Protein AF-A0A8X6H3Q9-F1 (afdb_monomer)

Radius of gyration: 15.52 Å; Cα contacts (8 Å, |Δi|>4): 31; chains: 1; bounding box: 33×36×47 Å

Sequence (87 aa):
MNLAKDELIDLKTKSLLKMDFDSKTLGEFWSSLREAYPLLVKRATLVTIKTKHRNRLNVEHDMRVALSKTILQFNLLIKEKQQQPSH

Solvent-accessible surface area (backbone atoms only — not comparable to full-atom values): 5302 Å² total; per-residue (Å²): 134,60,68,67,58,53,54,51,51,57,55,72,68,39,71,70,53,57,60,44,55,77,74,40,56,75,68,57,42,44,56,72,36,37,85,84,36,49,68,55,36,52,50,55,50,53,51,50,47,53,51,37,46,74,69,72,43,94,40,68,68,61,49,52,57,73,70,43,87,61,78,81,57,53,71,57,55,52,55,64,67,66,67,67,78,86,127

Foldseek 3Di:
DPVLVVVVVVCVPDPVLVVVPVPDDPVVSLLVCCVVCVPNSLVVLVVVLVVCVVVVHDCPVSVCVSPDPDSPCVVVVVVVVVPDDDD

pLDDT: mean 73.92, std 11.8, range [48.25, 94.62]

Structure (mmCIF, N/CA/C/O backbone):
data_AF-A0A8X6H3Q9-F1
#
_entry.id   AF-A0A8X6H3Q9-F1
#
loop_
_atom_site.group_PDB
_atom_site.id
_atom_site.type_symbol
_atom_site.label_atom_id
_atom_site.label_alt_id
_atom_site.label_comp_id
_atom_site.label_asym_id
_atom_site.label_entity_id
_atom_site.label_seq_id
_atom_site.pdbx_PDB_ins_code
_atom_site.Cartn_x
_atom_site.Cartn_y
_atom_site.Car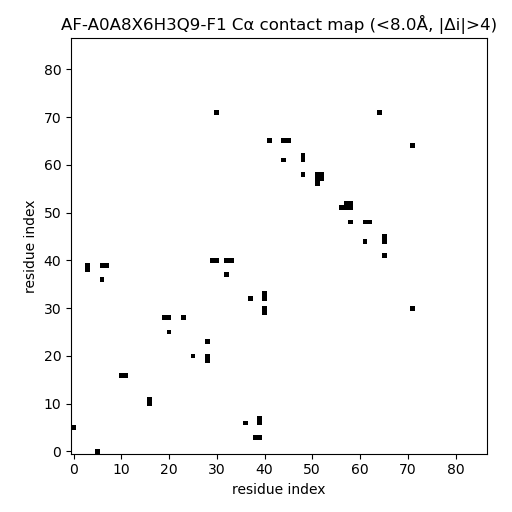tn_z
_atom_site.occupancy
_atom_site.B_iso_or_equiv
_atom_site.auth_seq_id
_atom_site.auth_comp_id
_atom_site.auth_asym_id
_atom_site.auth_atom_id
_atom_site.pdbx_PDB_model_num
ATOM 1 N N . MET A 1 1 ? -0.727 -13.037 20.428 1.00 50.56 1 MET A N 1
ATOM 2 C CA . MET A 1 1 ? -1.609 -12.594 19.325 1.00 50.56 1 MET A CA 1
ATOM 3 C C . MET A 1 1 ? -0.745 -11.937 18.260 1.00 50.56 1 MET A C 1
ATOM 5 O O . MET A 1 1 ? 0.153 -11.184 18.618 1.00 50.56 1 MET A O 1
ATOM 9 N N . ASN A 1 2 ? -0.887 -12.311 16.989 1.00 73.50 2 ASN A N 1
ATOM 10 C CA . ASN A 1 2 ? -0.0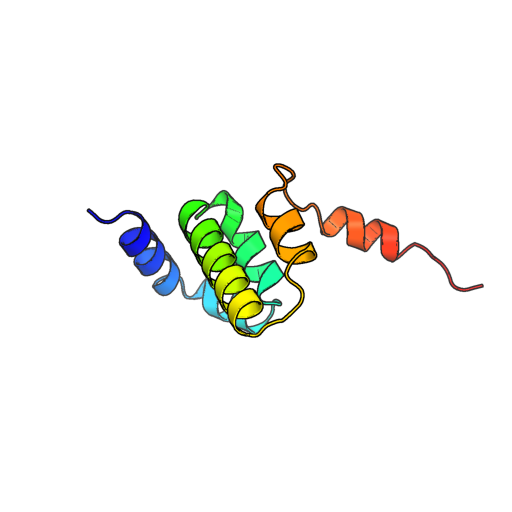07 -11.831 15.921 1.00 73.50 2 ASN A CA 1
ATOM 11 C C . ASN A 1 2 ? -0.771 -10.730 15.172 1.00 73.50 2 ASN A C 1
ATOM 13 O O . ASN A 1 2 ? -1.488 -11.033 14.229 1.00 73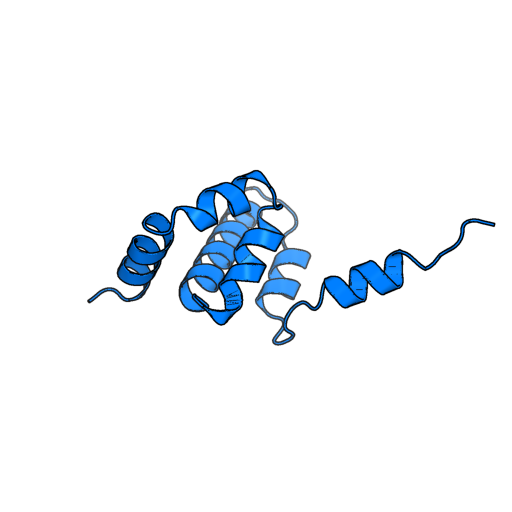.50 2 ASN A O 1
ATOM 17 N N . LEU A 1 3 ? -0.605 -9.473 15.595 1.00 74.62 3 LEU A N 1
ATOM 18 C CA . LEU A 1 3 ? -1.407 -8.321 15.151 1.00 74.62 3 LEU A CA 1
ATOM 19 C C . LEU A 1 3 ? -1.610 -8.246 13.625 1.00 74.62 3 LEU A C 1
ATOM 21 O O . LEU A 1 3 ? -2.712 -8.026 13.149 1.00 74.62 3 LEU A O 1
ATOM 25 N N . ALA A 1 4 ? -0.573 -8.534 12.838 1.00 68.12 4 ALA A N 1
ATOM 26 C CA . ALA A 1 4 ? -0.668 -8.524 11.376 1.00 68.12 4 ALA A CA 1
ATOM 27 C C . ALA A 1 4 ? -1.441 -9.712 10.771 1.00 68.12 4 ALA A C 1
ATOM 29 O O . ALA A 1 4 ? -1.939 -9.618 9.652 1.00 68.12 4 ALA A O 1
ATOM 30 N N . LYS A 1 5 ? -1.499 -10.857 11.465 1.00 72.19 5 LYS A N 1
ATOM 31 C CA . LYS A 1 5 ? -2.369 -11.973 11.067 1.00 72.19 5 LYS A CA 1
ATOM 32 C C . LYS A 1 5 ? -3.827 -11.612 11.343 1.00 72.19 5 LYS A C 1
ATOM 34 O O . LYS A 1 5 ? -4.669 -11.911 10.508 1.00 72.19 5 LYS A O 1
ATOM 39 N N . ASP A 1 6 ? -4.089 -10.929 12.453 1.00 76.56 6 ASP A N 1
ATOM 40 C CA . ASP A 1 6 ? -5.431 -10.482 12.833 1.00 76.56 6 ASP A CA 1
ATOM 41 C C . ASP A 1 6 ? -5.947 -9.397 11.862 1.00 76.56 6 ASP A C 1
ATOM 43 O O . ASP A 1 6 ? -7.065 -9.507 11.364 1.00 76.56 6 ASP A O 1
ATOM 47 N N . GLU A 1 7 ? -5.098 -8.436 11.469 1.00 77.75 7 GLU A N 1
ATOM 48 C CA . GLU A 1 7 ? -5.399 -7.453 10.407 1.00 77.75 7 GLU A CA 1
ATOM 49 C C . GLU A 1 7 ? -5.721 -8.122 9.059 1.00 77.75 7 GLU A C 1
ATOM 51 O O . GLU A 1 7 ? -6.643 -7.711 8.359 1.00 77.75 7 GLU A O 1
ATOM 56 N N . LEU A 1 8 ? -4.977 -9.171 8.685 1.00 74.25 8 LEU A N 1
ATOM 57 C CA . LEU A 1 8 ? -5.206 -9.902 7.435 1.00 74.25 8 LEU A CA 1
ATOM 58 C C . LEU A 1 8 ? -6.527 -10.686 7.456 1.00 74.25 8 LEU A C 1
ATOM 60 O O . LEU A 1 8 ? -7.202 -10.790 6.430 1.00 74.25 8 LEU A O 1
ATOM 64 N N . ILE A 1 9 ? -6.884 -11.249 8.612 1.00 79.19 9 ILE A N 1
ATOM 65 C CA . ILE A 1 9 ? -8.153 -11.953 8.810 1.00 79.19 9 ILE A CA 1
ATOM 66 C C . ILE A 1 9 ? -9.317 -10.962 8.690 1.00 79.19 9 ILE A C 1
ATOM 68 O O . ILE A 1 9 ? -10.251 -11.225 7.932 1.00 79.19 9 ILE A O 1
ATOM 72 N N . ASP A 1 10 ? -9.238 -9.804 9.349 1.00 77.81 10 ASP A N 1
ATOM 73 C CA . ASP A 1 10 ? -10.258 -8.752 9.239 1.00 77.81 10 ASP A CA 1
ATOM 74 C C . ASP A 1 10 ? -10.391 -8.240 7.792 1.00 77.81 10 ASP A C 1
ATOM 76 O O . ASP A 1 10 ? -11.500 -8.129 7.265 1.00 77.81 10 ASP A O 1
ATOM 80 N N . LEU A 1 11 ? -9.266 -8.047 7.091 1.00 75.75 11 LEU A N 1
ATOM 81 C CA . LEU A 1 11 ? -9.256 -7.657 5.678 1.00 75.75 11 LEU A CA 1
ATOM 82 C C . LEU A 1 11 ? -9.990 -8.672 4.787 1.00 75.75 11 LEU A C 1
ATOM 84 O O . LEU A 1 11 ? -10.833 -8.297 3.976 1.00 75.75 11 LEU A O 1
ATOM 88 N N . LYS A 1 12 ? -9.690 -9.970 4.934 1.00 71.44 12 LYS A N 1
ATOM 89 C CA . LYS A 1 12 ? -10.283 -11.037 4.108 1.00 71.44 12 LYS A CA 1
ATOM 90 C C . LYS A 1 12 ? -11.791 -11.183 4.335 1.00 71.44 12 LYS A C 1
ATOM 92 O O . LYS A 1 12 ? -12.503 -11.645 3.446 1.00 71.44 12 LYS A O 1
ATOM 97 N N . THR A 1 13 ? -12.269 -10.799 5.513 1.00 77.25 13 THR A N 1
ATOM 98 C CA . THR A 1 13 ? -13.674 -10.943 5.910 1.00 77.25 13 THR A CA 1
ATOM 99 C C . THR A 1 13 ? -14.552 -9.829 5.322 1.00 77.25 13 THR A C 1
ATOM 101 O O . THR A 1 13 ? -15.760 -10.002 5.157 1.00 77.25 13 THR A O 1
ATOM 104 N N . LYS A 1 14 ? -13.964 -8.695 4.922 1.00 77.19 14 LYS A N 1
ATOM 105 C CA . LYS A 1 14 ? -14.701 -7.559 4.353 1.00 77.19 14 LYS A CA 1
ATOM 106 C C . LYS A 1 14 ? -14.952 -7.747 2.855 1.00 77.19 14 LYS A C 1
ATOM 108 O O . LYS A 1 14 ? -14.125 -7.397 2.018 1.00 77.19 14 LYS A O 1
ATOM 113 N N . SER A 1 15 ? -16.155 -8.218 2.516 1.00 64.25 15 SER A N 1
ATOM 114 C CA . SER A 1 15 ? -16.643 -8.386 1.132 1.00 64.25 15 SER A CA 1
ATOM 115 C C . SER A 1 15 ? -16.508 -7.128 0.255 1.00 64.25 15 SER A C 1
ATOM 117 O O . SER A 1 15 ? -16.352 -7.243 -0.958 1.00 64.25 15 SER A O 1
ATOM 119 N N . LEU A 1 16 ? -16.536 -5.932 0.856 1.00 58.91 16 LEU A N 1
ATOM 120 C CA . LEU A 1 16 ? -16.377 -4.644 0.166 1.00 58.91 16 LEU A CA 1
ATOM 121 C C . LEU A 1 16 ? -15.002 -4.488 -0.503 1.00 58.91 16 LEU A C 1
ATOM 123 O O . LEU A 1 16 ? -14.890 -3.862 -1.552 1.00 58.91 16 LEU A O 1
ATOM 127 N N . LEU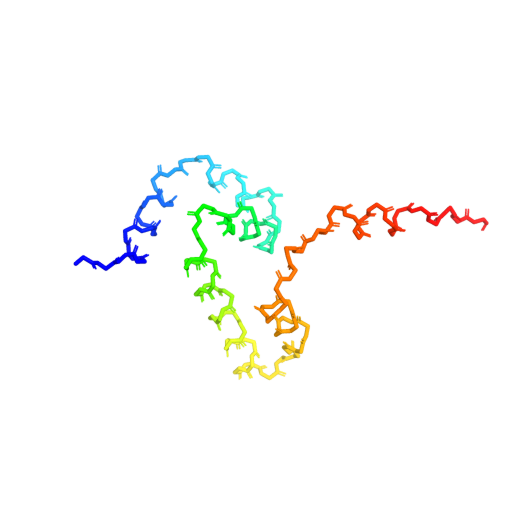 A 1 17 ? -13.962 -5.105 0.061 1.00 64.25 17 LEU A N 1
ATOM 128 C CA . LEU A 1 17 ? -12.591 -4.951 -0.425 1.00 64.25 17 LEU A CA 1
ATOM 129 C C . LEU A 1 17 ? -12.308 -5.758 -1.687 1.00 64.25 17 LEU A C 1
ATOM 131 O O . LEU A 1 17 ? -11.370 -5.444 -2.411 1.00 64.25 17 LEU A O 1
ATOM 135 N N . LYS A 1 18 ? -13.127 -6.772 -1.975 1.00 68.38 18 LYS A N 1
ATOM 136 C CA . LYS A 1 18 ? -12.998 -7.552 -3.204 1.00 68.38 18 LYS A CA 1
ATOM 137 C C . LYS A 1 18 ? -13.417 -6.736 -4.430 1.00 68.38 18 LYS A C 1
ATOM 139 O O . LYS A 1 18 ? -12.694 -6.722 -5.415 1.00 68.38 18 LYS A O 1
ATOM 144 N N . MET A 1 19 ? -14.505 -5.972 -4.319 1.00 67.44 19 MET A N 1
ATOM 145 C CA . MET A 1 19 ? -14.942 -5.048 -5.376 1.00 67.44 19 MET A CA 1
ATOM 146 C C . MET A 1 19 ? -13.942 -3.901 -5.587 1.00 67.44 19 MET A C 1
ATOM 148 O O . MET A 1 19 ? -13.681 -3.493 -6.717 1.00 67.44 19 MET A O 1
ATOM 152 N N . ASP A 1 20 ? -13.340 -3.406 -4.505 1.00 68.75 20 ASP A N 1
ATOM 153 C CA . ASP A 1 20 ? -12.290 -2.387 -4.576 1.00 68.75 20 ASP A CA 1
ATOM 154 C C . ASP A 1 20 ? -10.987 -2.922 -5.189 1.00 68.75 20 ASP A C 1
ATOM 156 O O . ASP A 1 20 ? -10.309 -2.193 -5.907 1.00 68.75 20 ASP A O 1
ATOM 160 N N . PHE A 1 21 ? -10.642 -4.189 -4.938 1.00 70.38 21 PHE A N 1
ATOM 161 C CA . PHE A 1 21 ? -9.476 -4.837 -5.541 1.00 70.38 21 PHE A CA 1
ATOM 162 C C . PHE A 1 21 ? -9.640 -5.037 -7.051 1.00 70.38 21 PHE A C 1
ATOM 164 O O . PHE A 1 21 ? -8.685 -4.843 -7.796 1.00 70.38 21 PHE A O 1
ATOM 171 N N . ASP A 1 22 ? -10.846 -5.392 -7.498 1.00 71.19 22 ASP A N 1
ATOM 172 C CA . ASP A 1 22 ? -11.130 -5.633 -8.916 1.00 71.19 22 ASP A CA 1
ATOM 173 C C . ASP 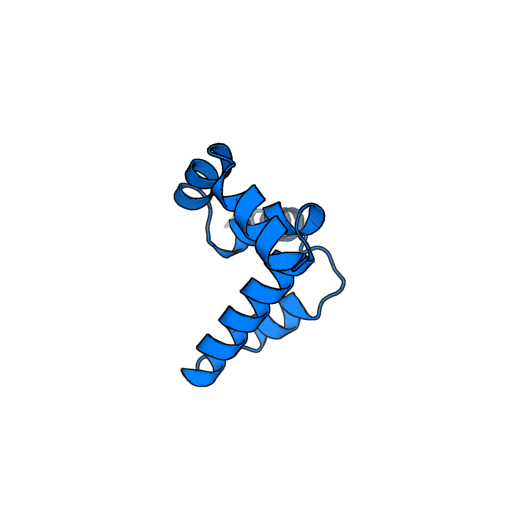A 1 22 ? -11.288 -4.327 -9.724 1.00 71.19 22 ASP A C 1
ATOM 175 O O . ASP A 1 22 ? -11.146 -4.335 -10.946 1.00 71.19 22 ASP A O 1
ATOM 179 N N . SER A 1 23 ? -11.565 -3.197 -9.058 1.00 74.38 23 SER A N 1
ATOM 180 C CA . SER A 1 23 ? -11.789 -1.893 -9.706 1.00 74.38 23 SER A CA 1
ATOM 181 C C . SER A 1 23 ? -10.596 -0.933 -9.655 1.00 74.38 23 SER A C 1
ATOM 183 O O . SER A 1 23 ? -10.474 -0.084 -10.538 1.00 74.38 23 SER A O 1
AT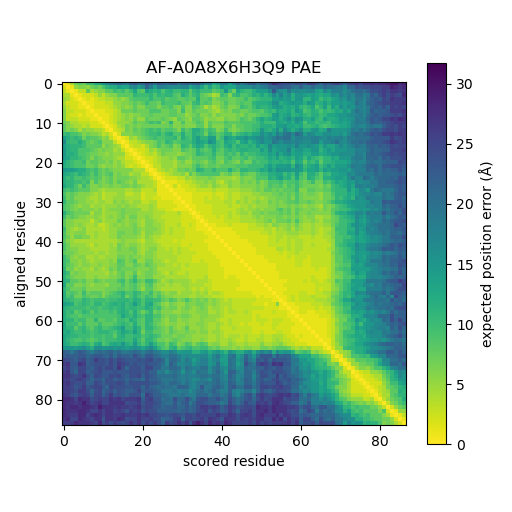OM 185 N N . LYS A 1 24 ? -9.721 -1.038 -8.646 1.00 73.00 24 LYS A N 1
ATOM 186 C CA . LYS A 1 24 ? -8.581 -0.128 -8.436 1.00 73.00 24 LYS A CA 1
ATOM 187 C C . LYS A 1 24 ? -7.263 -0.788 -8.814 1.00 73.00 24 LYS A C 1
ATOM 189 O O . LYS A 1 24 ? -7.092 -2.001 -8.718 1.00 73.00 24 LYS A O 1
ATOM 194 N N . THR A 1 25 ? -6.267 0.017 -9.170 1.00 75.62 25 THR A N 1
ATOM 195 C CA . THR A 1 25 ? -4.902 -0.502 -9.293 1.00 75.62 25 THR A CA 1
ATOM 196 C C . THR A 1 25 ? -4.381 -0.960 -7.927 1.00 75.62 25 THR A C 1
ATOM 198 O O . THR A 1 25 ? -4.772 -0.443 -6.877 1.00 75.62 25 THR A O 1
ATOM 201 N N . LEU A 1 26 ? -3.434 -1.904 -7.919 1.00 71.75 26 LEU A N 1
ATOM 202 C CA . LEU A 1 26 ? -2.869 -2.447 -6.677 1.00 71.75 26 LEU A CA 1
ATOM 203 C C . LEU A 1 26 ? -2.308 -1.343 -5.757 1.00 71.75 26 LEU A C 1
ATOM 205 O O . LEU A 1 26 ? -2.418 -1.434 -4.536 1.00 71.75 26 LEU A O 1
ATOM 209 N N . GLY A 1 27 ? -1.739 -0.279 -6.335 1.00 70.62 27 GLY A N 1
ATOM 210 C CA . GLY A 1 27 ? -1.227 0.870 -5.585 1.00 70.62 27 GLY A CA 1
ATOM 211 C C . GLY A 1 27 ? -2.327 1.696 -4.916 1.00 70.62 27 GLY A C 1
ATOM 212 O O . GLY A 1 27 ? -2.186 2.075 -3.753 1.00 70.62 27 GLY A O 1
ATOM 213 N N . GLU A 1 28 ? -3.437 1.937 -5.612 1.00 71.88 28 GLU A N 1
ATOM 214 C CA . GLU A 1 28 ? -4.598 2.665 -5.083 1.00 71.88 28 GLU A CA 1
ATOM 215 C C . GLU A 1 28 ? -5.315 1.865 -3.994 1.00 71.88 28 GLU A C 1
ATOM 217 O O . GLU A 1 28 ? -5.675 2.419 -2.953 1.00 71.88 28 GLU A O 1
ATOM 222 N N . PHE A 1 29 ? -5.443 0.551 -4.189 1.00 81.12 29 PHE A N 1
ATOM 223 C CA . PHE A 1 29 ? -6.001 -0.359 -3.195 1.00 81.12 29 PHE A CA 1
ATOM 224 C C . PHE A 1 29 ? -5.216 -0.302 -1.878 1.00 81.12 29 PHE A C 1
ATOM 226 O O . PHE A 1 29 ? -5.778 0.044 -0.837 1.00 81.12 29 PHE A O 1
ATOM 233 N N . TRP A 1 30 ? -3.900 -0.549 -1.908 1.00 78.00 30 TRP A N 1
ATOM 234 C CA . TRP A 1 30 ? -3.077 -0.497 -0.693 1.00 78.00 30 TRP A CA 1
ATOM 235 C C . TRP A 1 30 ? -3.002 0.910 -0.092 1.00 78.00 30 TRP A C 1
ATOM 237 O O . TRP A 1 30 ? -2.898 1.047 1.125 1.00 78.00 30 TRP A O 1
ATOM 247 N N . SER A 1 31 ? -3.106 1.955 -0.916 1.00 75.50 31 SER A N 1
ATOM 248 C CA . SER A 1 31 ? -3.151 3.340 -0.433 1.00 75.50 31 SER A CA 1
ATOM 249 C C . SER A 1 31 ? -4.439 3.645 0.334 1.00 75.50 31 SER A C 1
ATOM 251 O O . SER A 1 31 ? -4.377 4.308 1.366 1.00 75.50 31 SER A O 1
ATOM 253 N N . SER A 1 32 ? -5.587 3.116 -0.104 1.00 79.31 32 SER A N 1
ATOM 254 C CA . SER A 1 32 ? -6.871 3.279 0.602 1.00 79.31 32 SER A CA 1
ATOM 255 C C . SER A 1 32 ? -6.889 2.624 1.989 1.00 79.31 32 SER A C 1
ATOM 257 O O . SER A 1 32 ? -7.582 3.082 2.892 1.00 79.31 32 SER A O 1
ATOM 259 N N . LEU A 1 33 ? -6.070 1.586 2.182 1.00 79.75 33 LEU A N 1
ATOM 260 C CA . LEU A 1 33 ? -5.953 0.840 3.434 1.00 79.75 33 LEU A CA 1
ATOM 261 C C . LEU A 1 33 ? -4.895 1.411 4.385 1.00 79.75 33 LEU A C 1
ATOM 263 O O . LEU A 1 33 ? -4.736 0.891 5.489 1.00 79.75 33 LEU A O 1
ATOM 267 N N . ARG A 1 34 ? -4.161 2.457 3.979 1.00 77.12 34 ARG A N 1
ATOM 268 C CA . ARG A 1 34 ? -3.004 2.980 4.724 1.00 77.12 34 ARG A CA 1
ATOM 269 C C . ARG A 1 34 ? -3.367 3.472 6.123 1.00 77.12 34 ARG A C 1
ATOM 271 O O . ARG A 1 34 ? -2.587 3.244 7.042 1.00 77.12 34 ARG A O 1
ATOM 278 N N . GLU A 1 35 ? -4.530 4.098 6.276 1.00 79.31 35 GLU A N 1
ATOM 279 C CA . GLU A 1 35 ? -4.988 4.644 7.561 1.00 79.31 35 GLU A CA 1
ATOM 280 C C . GLU A 1 35 ? -5.570 3.562 8.481 1.00 79.31 35 GLU A C 1
ATOM 282 O O . GLU A 1 35 ? -5.336 3.578 9.685 1.00 79.31 35 GLU A O 1
ATOM 287 N N . ALA A 1 36 ? -6.294 2.588 7.920 1.00 81.00 36 ALA A N 1
ATOM 288 C CA . ALA A 1 36 ? -6.954 1.538 8.697 1.00 81.00 36 ALA A CA 1
ATOM 289 C C . ALA A 1 36 ? -6.016 0.375 9.066 1.00 81.00 36 ALA A C 1
ATOM 291 O O . ALA A 1 36 ? -6.153 -0.211 10.136 1.00 81.00 36 ALA A O 1
ATOM 292 N N . TYR A 1 37 ? -5.059 0.046 8.191 1.00 83.19 37 TYR A N 1
ATOM 293 C CA . TYR A 1 37 ? -4.144 -1.089 8.349 1.00 83.19 37 TYR A CA 1
ATOM 294 C C . TYR A 1 37 ? -2.694 -0.694 8.013 1.00 83.19 37 TYR A C 1
ATOM 296 O O . TYR A 1 37 ? -2.081 -1.246 7.088 1.00 83.19 37 TYR A O 1
ATOM 304 N N . PRO A 1 38 ? -2.099 0.264 8.749 1.00 78.56 38 PRO A N 1
ATOM 305 C CA . PRO A 1 38 ? -0.781 0.811 8.428 1.00 78.56 38 PRO A CA 1
ATOM 306 C C . PRO A 1 38 ? 0.331 -0.247 8.454 1.00 78.56 38 PRO A C 1
ATOM 308 O O . PRO A 1 38 ? 1.272 -0.188 7.657 1.00 78.56 38 PRO A O 1
ATOM 311 N N . LEU A 1 39 ? 0.236 -1.243 9.342 1.00 81.31 39 LEU A N 1
ATOM 312 C CA . LEU A 1 39 ? 1.220 -2.323 9.442 1.00 81.31 39 LEU A CA 1
ATOM 313 C C . LEU A 1 39 ? 1.120 -3.296 8.265 1.00 81.31 39 LEU A C 1
ATOM 315 O O . LEU A 1 39 ? 2.152 -3.704 7.718 1.00 81.31 39 LEU A O 1
ATOM 319 N N . LEU A 1 40 ? -0.100 -3.632 7.851 1.00 82.81 40 LEU A N 1
ATOM 320 C CA . LEU A 1 40 ? -0.358 -4.479 6.696 1.00 82.81 40 LEU A CA 1
ATOM 321 C C . LEU A 1 40 ? 0.144 -3.836 5.398 1.00 82.81 40 LEU A C 1
ATOM 323 O O . LEU A 1 40 ? 0.912 -4.460 4.664 1.00 82.81 40 LEU A O 1
ATOM 327 N N . VAL A 1 41 ? -0.214 -2.571 5.157 1.00 83.38 41 VAL A N 1
ATOM 328 C CA . VAL A 1 41 ? 0.230 -1.811 3.976 1.00 83.38 41 VAL A CA 1
ATOM 329 C C . VAL A 1 41 ? 1.751 -1.701 3.949 1.00 83.38 41 VAL A C 1
ATOM 331 O O . VAL A 1 41 ? 2.381 -1.957 2.922 1.00 83.38 41 VAL A O 1
ATOM 334 N N . LYS A 1 42 ? 2.381 -1.418 5.095 1.00 83.00 42 LYS A N 1
ATOM 335 C CA . LYS A 1 42 ? 3.843 -1.385 5.211 1.00 83.00 42 LYS A CA 1
ATOM 336 C C . LYS A 1 42 ? 4.479 -2.722 4.821 1.00 83.00 42 LYS A C 1
ATOM 338 O O . LYS A 1 42 ? 5.452 -2.737 4.066 1.00 83.00 42 LYS A O 1
ATOM 343 N N . ARG A 1 43 ? 3.937 -3.847 5.301 1.00 83.56 43 ARG A N 1
ATOM 344 C CA . ARG A 1 43 ? 4.435 -5.191 4.960 1.00 83.56 43 ARG A CA 1
ATOM 345 C C . ARG A 1 43 ? 4.267 -5.503 3.473 1.00 83.56 43 ARG A C 1
ATOM 347 O O . ARG A 1 43 ? 5.225 -5.969 2.860 1.00 83.56 43 ARG A O 1
ATOM 354 N N . ALA A 1 44 ? 3.102 -5.220 2.893 1.00 83.31 44 ALA A N 1
ATOM 355 C CA . ALA A 1 44 ? 2.830 -5.450 1.474 1.00 83.31 44 ALA A CA 1
ATOM 356 C C . ALA A 1 44 ? 3.795 -4.661 0.568 1.00 83.31 44 ALA A C 1
ATOM 358 O O . ALA A 1 44 ? 4.384 -5.220 -0.363 1.00 83.31 44 ALA A O 1
ATOM 359 N N . THR A 1 45 ? 4.041 -3.390 0.896 1.00 83.38 45 THR A N 1
ATOM 360 C CA . THR A 1 45 ? 4.991 -2.530 0.176 1.00 83.38 45 THR A CA 1
ATOM 361 C C . THR A 1 45 ? 6.423 -3.064 0.267 1.00 83.38 45 THR A C 1
ATOM 363 O O . THR A 1 45 ? 7.101 -3.195 -0.751 1.00 83.38 45 THR A O 1
ATOM 366 N N . LEU A 1 46 ? 6.877 -3.461 1.461 1.00 86.12 46 LEU A N 1
ATOM 367 C CA . LEU A 1 46 ? 8.207 -4.051 1.666 1.00 86.12 46 LEU A CA 1
ATOM 368 C C . LEU A 1 46 ? 8.408 -5.350 0.877 1.00 86.12 46 LEU A C 1
ATOM 370 O O . LEU A 1 46 ? 9.466 -5.550 0.279 1.00 86.12 46 LEU A O 1
ATOM 374 N N . VAL A 1 47 ? 7.402 -6.228 0.856 1.00 87.12 47 VAL A N 1
ATOM 375 C CA . VAL A 1 47 ? 7.448 -7.474 0.076 1.00 87.12 47 VAL A CA 1
ATOM 376 C C . VAL A 1 47 ? 7.534 -7.165 -1.417 1.00 87.12 47 VAL A C 1
ATOM 378 O O . VAL A 1 47 ? 8.374 -7.742 -2.103 1.00 87.12 47 VAL A O 1
ATOM 381 N N . THR A 1 48 ? 6.739 -6.215 -1.909 1.00 84.62 48 THR A N 1
ATOM 382 C CA . THR A 1 48 ? 6.757 -5.796 -3.319 1.00 84.62 48 THR A CA 1
ATOM 383 C C . THR A 1 48 ? 8.1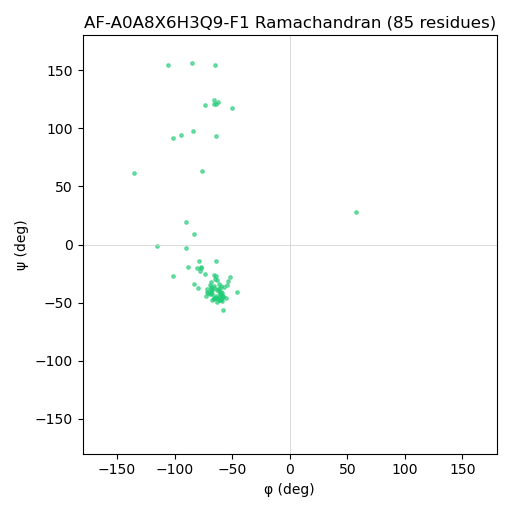23 -5.247 -3.729 1.00 84.62 48 THR A C 1
ATOM 385 O O . THR A 1 48 ? 8.691 -5.699 -4.724 1.00 84.62 48 THR A O 1
ATOM 388 N N . ILE A 1 49 ? 8.697 -4.343 -2.929 1.00 87.00 49 ILE A N 1
ATOM 389 C CA . ILE A 1 49 ? 10.035 -3.780 -3.165 1.00 87.00 49 ILE A CA 1
ATOM 390 C C . ILE A 1 49 ? 11.089 -4.890 -3.178 1.00 87.00 49 ILE A C 1
ATOM 392 O O . ILE A 1 49 ? 11.906 -4.962 -4.095 1.00 87.00 49 ILE A O 1
ATOM 396 N N . LYS A 1 50 ? 11.053 -5.798 -2.196 1.00 88.62 50 LYS A N 1
ATOM 397 C CA . LYS A 1 50 ? 12.003 -6.914 -2.102 1.00 88.62 50 LYS A CA 1
ATOM 398 C C . LYS A 1 50 ? 11.911 -7.841 -3.315 1.00 88.62 50 LYS A C 1
ATOM 400 O O . LYS A 1 50 ? 12.943 -8.288 -3.810 1.00 88.62 50 LYS A O 1
ATOM 405 N N . THR A 1 51 ? 10.704 -8.118 -3.800 1.00 90.44 51 THR A N 1
ATOM 406 C CA . THR A 1 51 ? 10.474 -8.951 -4.987 1.00 90.44 51 THR A CA 1
ATOM 407 C C . THR A 1 51 ? 10.974 -8.263 -6.256 1.00 90.44 51 THR A C 1
ATOM 409 O O . THR A 1 51 ? 11.745 -8.864 -6.998 1.00 90.44 51 THR A O 1
ATOM 412 N N . LYS A 1 52 ? 10.634 -6.985 -6.476 1.00 90.19 52 LYS A N 1
ATOM 413 C CA . LYS A 1 52 ? 11.141 -6.203 -7.619 1.00 90.19 52 LYS A CA 1
ATOM 414 C C . LYS A 1 52 ? 12.670 -6.129 -7.628 1.00 90.19 52 LYS A C 1
ATOM 416 O O . LYS A 1 52 ? 13.283 -6.386 -8.660 1.00 90.19 52 LYS A O 1
ATOM 421 N N . HIS A 1 53 ? 13.280 -5.872 -6.470 1.00 92.44 53 HIS A N 1
ATOM 422 C CA . HIS A 1 53 ? 14.735 -5.845 -6.322 1.00 92.44 53 HIS A CA 1
ATOM 423 C C . HIS A 1 53 ? 15.367 -7.203 -6.658 1.00 92.44 53 HIS A C 1
ATOM 425 O O . HIS A 1 53 ? 16.356 -7.266 -7.383 1.00 92.44 53 HIS A O 1
ATOM 431 N N . ARG A 1 54 ? 14.793 -8.312 -6.167 1.00 93.12 54 ARG A N 1
ATOM 432 C CA . ARG A 1 54 ? 15.251 -9.674 -6.509 1.00 93.12 54 ARG A CA 1
ATOM 433 C C . ARG A 1 54 ? 15.172 -9.953 -8.008 1.00 93.12 54 ARG A C 1
ATOM 435 O O . ARG A 1 54 ? 16.066 -10.593 -8.546 1.00 93.12 54 ARG A O 1
ATOM 442 N N . ASN A 1 55 ? 14.157 -9.409 -8.669 1.00 94.62 55 ASN A N 1
ATOM 443 C CA . ASN A 1 55 ? 13.966 -9.506 -10.113 1.00 94.62 55 ASN A CA 1
ATOM 444 C C . ASN A 1 55 ? 14.777 -8.467 -10.908 1.00 94.62 55 ASN A C 1
ATOM 446 O O . ASN A 1 55 ? 14.567 -8.335 -12.110 1.00 94.62 55 ASN A O 1
ATOM 450 N N . ARG A 1 56 ? 15.694 -7.729 -10.261 1.00 93.62 56 ARG A N 1
ATOM 451 C CA . ARG A 1 56 ? 16.546 -6.699 -10.884 1.00 93.62 56 ARG A CA 1
ATOM 452 C C . ARG A 1 56 ? 15.760 -5.581 -11.588 1.00 93.62 56 ARG A C 1
ATOM 454 O O . ARG A 1 56 ? 16.260 -4.971 -12.527 1.00 93.62 56 ARG A O 1
ATOM 461 N N . LEU A 1 57 ? 14.542 -5.297 -11.127 1.00 93.12 57 LEU A N 1
ATOM 462 C CA . LEU A 1 57 ? 13.739 -4.164 -11.590 1.00 93.12 57 LEU A CA 1
ATOM 463 C C . LEU A 1 57 ? 14.109 -2.889 -10.819 1.00 93.12 57 LEU A C 1
ATOM 465 O O . LEU A 1 57 ? 14.584 -2.957 -9.684 1.00 93.12 57 LEU A O 1
ATOM 469 N N . ASN A 1 58 ? 13.850 -1.719 -11.412 1.00 90.00 58 ASN A N 1
ATOM 470 C CA . ASN A 1 58 ? 14.038 -0.441 -10.727 1.00 90.00 58 ASN A CA 1
ATOM 471 C C . ASN A 1 58 ? 13.046 -0.308 -9.555 1.00 90.00 58 ASN A C 1
ATOM 473 O O . ASN A 1 58 ? 11.835 -0.405 -9.746 1.00 90.00 58 ASN A O 1
ATOM 477 N N . VAL A 1 59 ? 13.575 -0.074 -8.353 1.00 89.25 59 VAL A N 1
ATOM 478 C CA . VAL A 1 59 ? 12.824 0.064 -7.091 1.00 89.25 59 VAL A CA 1
ATOM 479 C C . VAL A 1 59 ? 12.934 1.455 -6.473 1.00 89.25 59 VAL A C 1
ATOM 481 O O . VAL A 1 59 ? 12.338 1.713 -5.432 1.00 89.25 59 VAL A O 1
ATOM 484 N N . GLU A 1 60 ? 13.681 2.368 -7.093 1.00 86.25 60 GLU A N 1
ATOM 485 C CA . GLU A 1 60 ? 13.982 3.692 -6.541 1.00 86.25 60 GLU A CA 1
ATOM 486 C C . GLU A 1 60 ? 12.706 4.506 -6.285 1.00 86.25 60 GLU A C 1
ATOM 488 O O . GLU A 1 60 ? 12.551 5.143 -5.242 1.00 86.25 60 GLU A O 1
ATOM 493 N N . HIS A 1 61 ? 11.747 4.434 -7.214 1.00 81.06 61 HIS A N 1
ATOM 494 C CA . HIS A 1 61 ? 10.444 5.075 -7.061 1.00 81.06 61 HIS A CA 1
ATOM 495 C C . HIS A 1 61 ? 9.628 4.458 -5.916 1.00 81.06 61 HIS A C 1
ATOM 497 O O . HIS A 1 61 ? 9.110 5.189 -5.075 1.00 81.06 61 HIS A O 1
ATOM 503 N N . ASP A 1 62 ? 9.566 3.126 -5.837 1.00 83.19 62 ASP A N 1
ATOM 504 C CA . ASP A 1 62 ? 8.832 2.425 -4.778 1.00 83.19 62 ASP A CA 1
ATOM 505 C C . ASP A 1 62 ? 9.432 2.716 -3.390 1.00 83.19 62 ASP A C 1
ATOM 507 O O . ASP A 1 62 ? 8.705 2.915 -2.417 1.00 83.19 62 ASP A O 1
ATOM 511 N N . MET A 1 63 ? 10.764 2.787 -3.295 1.00 83.50 63 MET A N 1
ATOM 512 C CA . MET A 1 63 ? 11.479 3.142 -2.068 1.00 83.50 63 MET A CA 1
ATOM 513 C C . MET A 1 63 ? 11.206 4.587 -1.656 1.00 83.50 63 MET A C 1
ATOM 515 O O . MET A 1 63 ? 10.893 4.828 -0.492 1.00 83.50 63 MET A O 1
ATOM 519 N N . ARG A 1 64 ? 11.261 5.542 -2.595 1.00 82.69 64 ARG A N 1
ATOM 520 C CA . ARG A 1 64 ? 10.882 6.940 -2.327 1.00 82.69 64 ARG A CA 1
ATOM 521 C C . ARG A 1 64 ? 9.472 7.035 -1.761 1.00 82.69 64 ARG A C 1
ATOM 523 O O . ARG A 1 64 ? 9.261 7.713 -0.761 1.00 82.69 64 ARG A O 1
ATOM 530 N N . VAL A 1 65 ? 8.530 6.326 -2.372 1.00 76.00 65 VAL A N 1
ATOM 531 C CA . VAL A 1 65 ? 7.137 6.262 -1.927 1.00 76.00 65 VAL A CA 1
ATOM 532 C C . VAL A 1 65 ? 7.023 5.675 -0.514 1.00 76.00 65 VAL A C 1
ATOM 534 O O . VAL A 1 65 ? 6.364 6.265 0.339 1.00 76.00 65 VAL A O 1
ATOM 537 N N . ALA A 1 66 ? 7.688 4.551 -0.243 1.00 77.19 66 ALA A N 1
ATOM 538 C CA . ALA A 1 66 ? 7.614 3.861 1.045 1.00 77.19 66 ALA A CA 1
ATOM 539 C C . ALA A 1 66 ? 8.276 4.632 2.201 1.00 77.19 66 ALA A C 1
ATOM 541 O O . ALA A 1 66 ? 7.847 4.510 3.349 1.00 77.19 66 ALA A O 1
ATOM 542 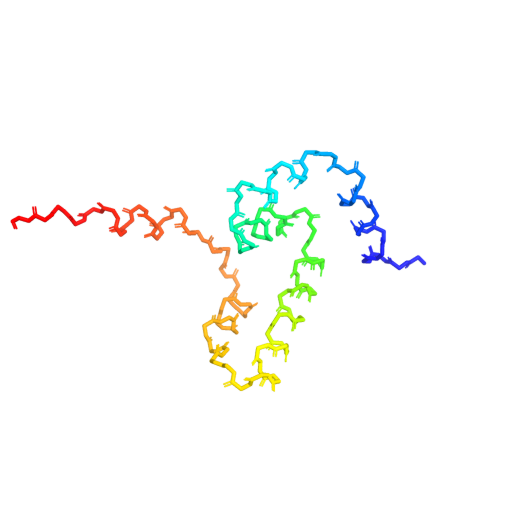N N . LEU A 1 67 ? 9.336 5.388 1.906 1.00 74.81 67 LEU A N 1
ATOM 543 C CA . LEU A 1 67 ? 10.102 6.168 2.884 1.00 74.81 67 LEU A CA 1
ATOM 544 C C . LEU A 1 67 ? 9.537 7.577 3.095 1.00 74.81 67 LEU A C 1
ATOM 546 O O . LEU A 1 67 ? 9.825 8.208 4.113 1.00 74.81 67 LEU A O 1
ATOM 550 N N . SER A 1 68 ? 8.732 8.076 2.157 1.00 74.62 68 SER A N 1
ATOM 551 C CA . SER A 1 68 ? 8.092 9.377 2.286 1.00 74.62 68 SER A CA 1
ATOM 552 C C . SER A 1 68 ? 7.080 9.373 3.440 1.00 74.62 68 SER A C 1
ATOM 554 O O . SER A 1 68 ? 6.107 8.614 3.454 1.00 74.62 68 SER A O 1
ATOM 556 N N . LYS A 1 69 ? 7.289 10.265 4.421 1.00 57.12 69 LYS A N 1
ATOM 557 C CA . LYS A 1 69 ? 6.304 10.566 5.481 1.00 57.12 69 LYS A CA 1
ATOM 558 C C . LYS A 1 69 ? 5.026 11.192 4.921 1.00 57.12 69 LYS A C 1
ATOM 560 O O . LYS A 1 69 ? 4.018 11.255 5.618 1.00 57.12 69 LYS A O 1
ATOM 565 N N . THR A 1 70 ? 5.061 11.649 3.676 1.00 52.09 70 THR A N 1
ATOM 566 C CA . THR A 1 70 ? 3.936 12.287 3.017 1.00 52.09 70 THR A CA 1
ATOM 567 C C . THR A 1 70 ? 2.912 11.213 2.662 1.00 52.09 70 THR A C 1
ATOM 569 O O . THR A 1 70 ? 3.191 10.252 1.937 1.00 52.09 70 THR A O 1
ATOM 572 N N . ILE A 1 71 ? 1.703 11.347 3.203 1.00 54.81 71 ILE A N 1
ATOM 573 C CA . ILE A 1 71 ? 0.517 10.714 2.629 1.00 54.81 71 ILE A CA 1
ATOM 574 C C . ILE A 1 71 ? 0.539 11.081 1.147 1.00 54.81 71 ILE A C 1
ATOM 576 O O . ILE A 1 71 ? 0.565 12.264 0.812 1.00 54.81 71 ILE A O 1
ATOM 580 N N . LEU A 1 72 ? 0.651 10.085 0.267 1.00 55.31 72 LEU A N 1
ATOM 581 C CA . LEU A 1 72 ? 0.681 10.311 -1.171 1.00 55.31 72 LEU A CA 1
ATOM 582 C C . LEU A 1 72 ? -0.670 10.891 -1.565 1.00 55.31 72 LEU A C 1
ATOM 584 O O . LEU A 1 72 ? -1.629 10.159 -1.800 1.00 55.31 72 LEU A O 1
ATOM 588 N N . GLN A 1 73 ? -0.758 12.214 -1.613 1.00 55.28 73 GLN A N 1
ATOM 589 C CA . GLN A 1 73 ? -1.929 12.912 -2.112 1.00 55.28 73 GLN A CA 1
ATOM 590 C C . GLN A 1 73 ? -1.922 12.829 -3.640 1.00 55.28 73 GLN A C 1
ATOM 592 O O . GLN A 1 73 ? -1.812 13.835 -4.335 1.00 55.28 73 GLN A O 1
ATOM 597 N N . PHE A 1 74 ? -2.019 11.607 -4.174 1.00 58.03 74 PHE A N 1
ATOM 598 C CA . PHE A 1 74 ? -2.114 11.346 -5.609 1.00 58.03 74 PHE A CA 1
ATOM 599 C C . PHE A 1 74 ? -3.257 12.141 -6.240 1.00 58.03 74 PHE A C 1
ATOM 601 O O . PHE A 1 74 ? -3.106 12.607 -7.358 1.00 58.03 74 PHE A O 1
ATOM 608 N N . ASN A 1 75 ? -4.336 12.402 -5.497 1.00 57.84 75 ASN A N 1
ATOM 609 C CA . ASN A 1 75 ? -5.422 13.279 -5.937 1.00 57.84 75 ASN A CA 1
ATOM 610 C C . ASN A 1 75 ? -4.944 14.695 -6.307 1.00 57.84 75 ASN A C 1
ATOM 612 O O . ASN A 1 75 ? -5.460 15.274 -7.259 1.00 57.84 75 ASN A O 1
ATOM 616 N N . LEU A 1 76 ? -3.953 15.245 -5.593 1.00 56.03 76 LEU A N 1
ATOM 617 C CA . LEU A 1 76 ? -3.343 16.530 -5.945 1.00 56.03 76 LEU A CA 1
ATOM 618 C C . LEU A 1 76 ? -2.466 16.389 -7.192 1.00 56.03 76 LEU A C 1
ATOM 620 O O . LEU A 1 76 ? -2.598 17.178 -8.115 1.00 56.03 76 LEU A O 1
ATOM 624 N N . LEU A 1 77 ? -1.642 15.340 -7.275 1.00 56.50 77 LEU A N 1
ATOM 625 C CA . LEU A 1 77 ? -0.792 15.091 -8.449 1.00 56.50 77 LEU A CA 1
ATOM 626 C C . LEU A 1 77 ? -1.599 14.842 -9.736 1.00 56.50 77 LEU A C 1
ATOM 628 O O . LEU A 1 77 ? -1.202 15.303 -10.802 1.00 56.50 77 LEU A O 1
ATOM 632 N N . ILE A 1 78 ? -2.727 14.132 -9.647 1.00 62.75 78 ILE A N 1
ATOM 633 C CA . ILE A 1 78 ? -3.636 13.855 -10.769 1.00 62.75 78 ILE A CA 1
ATOM 634 C C . ILE A 1 78 ? -4.340 15.144 -11.208 1.00 62.75 78 ILE A C 1
ATOM 636 O O . ILE A 1 78 ? -4.399 15.411 -12.407 1.00 62.75 78 ILE A O 1
ATOM 640 N N . LYS A 1 79 ? -4.796 15.980 -10.260 1.00 61.38 79 LYS A N 1
ATOM 641 C CA . LYS A 1 79 ? -5.360 17.306 -10.566 1.00 61.38 79 LYS A CA 1
ATOM 642 C C . LYS A 1 79 ? -4.355 18.214 -11.276 1.00 61.38 79 LYS A C 1
ATOM 644 O O . LYS A 1 79 ? -4.696 18.799 -12.297 1.00 61.38 79 LYS A O 1
ATOM 649 N N . GLU A 1 80 ? -3.123 18.280 -10.781 1.00 62.34 80 GLU A N 1
ATOM 650 C CA . GLU A 1 80 ? -2.051 19.096 -11.372 1.00 62.34 80 GLU A CA 1
ATOM 651 C C . GLU A 1 80 ? -1.648 18.597 -12.772 1.00 62.34 80 GLU A C 1
ATOM 653 O O . GLU A 1 80 ? -1.354 19.388 -13.665 1.00 62.34 80 GLU A O 1
ATOM 658 N N . LYS A 1 81 ? -1.670 17.278 -13.008 1.00 59.66 81 LYS A N 1
ATOM 659 C CA . LYS A 1 81 ? -1.353 16.688 -14.321 1.00 59.66 81 LYS A CA 1
ATOM 660 C C . LYS A 1 81 ? -2.485 16.797 -15.347 1.00 59.66 81 LYS A C 1
ATOM 662 O O . LYS A 1 81 ? -2.193 16.753 -16.538 1.00 59.66 81 LYS A O 1
ATOM 667 N N . GLN A 1 82 ? -3.741 16.950 -14.924 1.00 59.19 82 GLN A N 1
ATOM 668 C CA . GLN A 1 82 ? -4.890 17.126 -15.826 1.00 59.19 82 GLN A CA 1
ATOM 669 C C . GLN A 1 82 ? -5.035 18.552 -16.385 1.00 59.19 82 GLN A C 1
ATOM 671 O O . GLN A 1 82 ? -5.774 18.741 -17.346 1.00 59.19 82 GLN A O 1
ATOM 676 N N . GLN A 1 83 ? -4.343 19.553 -15.827 1.00 54.91 83 GLN A N 1
ATOM 677 C CA . GLN A 1 83 ? -4.504 20.964 -16.207 1.00 54.91 83 GLN A CA 1
ATOM 678 C C . GLN A 1 83 ? -3.582 21.460 -17.331 1.00 54.91 83 GLN A C 1
ATOM 680 O O . GLN A 1 83 ? -3.425 22.667 -17.488 1.00 54.91 83 GLN A O 1
ATOM 685 N N . GLN A 1 84 ? -2.994 20.587 -18.150 1.00 56.25 84 GLN A N 1
ATOM 686 C CA . GLN A 1 84 ? -2.359 21.049 -19.390 1.00 5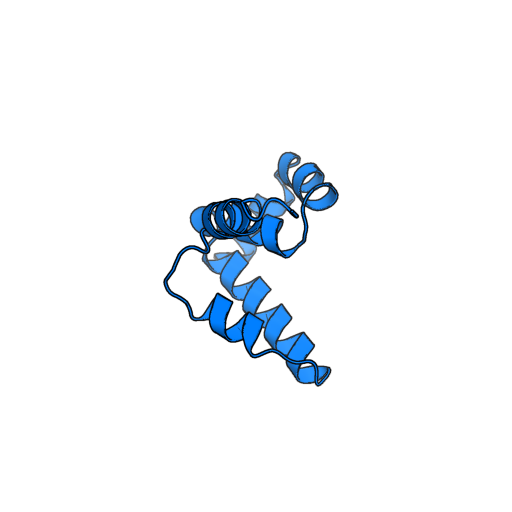6.25 84 GLN A CA 1
ATOM 687 C C . GLN A 1 84 ? -3.359 20.918 -20.544 1.00 56.25 84 GLN A C 1
ATOM 689 O O . GLN A 1 84 ? -3.475 19.830 -21.110 1.00 56.25 84 GLN A O 1
ATOM 694 N N . PRO A 1 85 ? -4.123 21.977 -20.890 1.00 52.75 85 PRO A N 1
ATOM 695 C CA . PRO A 1 85 ? -4.853 21.980 -22.145 1.00 52.75 85 PRO A CA 1
ATOM 696 C C . PRO A 1 85 ? -3.822 21.896 -23.270 1.00 52.75 85 PRO A C 1
ATOM 698 O O . PRO A 1 85 ? -2.909 22.719 -23.352 1.00 52.75 85 PRO A O 1
ATOM 701 N N . SER A 1 86 ? -3.942 20.868 -24.110 1.00 60.75 86 SER A N 1
ATOM 702 C CA . SER A 1 86 ? -3.202 20.825 -25.368 1.00 60.75 86 SER A CA 1
ATOM 703 C C . SER A 1 86 ? -3.707 21.981 -26.225 1.00 60.75 86 SER A C 1
ATOM 705 O O . SER A 1 86 ? -4.909 22.056 -26.486 1.00 60.75 86 SER A O 1
ATOM 707 N N . HIS A 1 87 ? -2.806 22.882 -26.606 1.00 48.25 87 HIS A N 1
ATOM 708 C CA . HIS A 1 87 ? -3.077 23.950 -27.564 1.00 48.25 87 HIS A CA 1
ATOM 709 C C . HIS A 1 87 ? -2.702 23.506 -28.982 1.00 48.25 87 HIS A C 1
ATOM 711 O O . HIS A 1 87 ? -1.845 22.599 -29.097 1.00 48.25 87 HIS A O 1
#

Mean predicted aligned error: 11.1 Å

Organism: Trichonephila clavata (NCBI:txid2740835)

Secondary structure (DSSP, 8-state):
--HHHHHHHHHHH-THHHHHHHHS-HHHHHHHTTTT-HHHHHHHHHHHHHHHHHTT---HHHHHHHH--S---HHHHHHHHHT----